Protein AF-A0A7Y6AAK0-F1 (afdb_monomer_lite)

Structure (mmCIF, N/CA/C/O backbone):
data_AF-A0A7Y6AAK0-F1
#
_entry.id   AF-A0A7Y6AAK0-F1
#
loop_
_atom_site.group_PDB
_atom_site.id
_atom_site.type_symbol
_atom_site.label_atom_id
_atom_site.label_alt_id
_atom_site.label_comp_id
_atom_site.label_asym_id
_atom_site.label_entity_id
_atom_site.label_seq_id
_atom_site.pdbx_PDB_ins_code
_atom_site.Cartn_x
_atom_site.Cartn_y
_atom_site.Cartn_z
_atom_site.occupancy
_atom_site.B_iso_or_equiv
_atom_site.auth_seq_id
_atom_site.auth_comp_id
_atom_site.auth_asym_id
_atom_site.auth_atom_id
_atom_site.pdbx_PDB_model_num
ATOM 1 N N . MET A 1 1 ? 0.014 10.478 10.403 1.00 83.31 1 MET A N 1
ATOM 2 C CA . MET A 1 1 ? -1.133 9.567 10.243 1.00 83.31 1 MET A CA 1
ATOM 3 C C . MET A 1 1 ? -0.771 8.211 10.818 1.00 83.31 1 MET A C 1
ATOM 5 O O . MET A 1 1 ? 0.244 7.640 10.431 1.00 83.31 1 MET A O 1
ATOM 9 N N . THR A 1 2 ? -1.568 7.718 11.752 1.00 96.12 2 THR A N 1
ATOM 10 C CA . THR A 1 2 ? -1.419 6.402 12.376 1.00 96.12 2 THR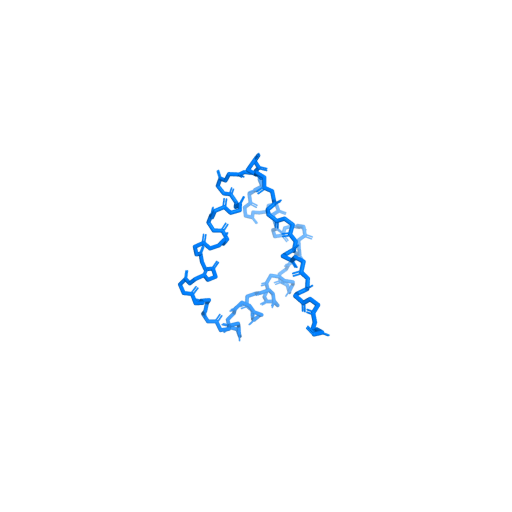 A CA 1
ATOM 11 C C . THR A 1 2 ? -2.087 5.312 11.530 1.00 96.12 2 THR A C 1
ATOM 13 O O . THR A 1 2 ? -2.825 5.591 10.582 1.00 96.12 2 THR A O 1
ATOM 16 N N . ALA A 1 3 ? -1.834 4.041 11.856 1.00 92.25 3 ALA A N 1
ATOM 17 C CA . ALA A 1 3 ? -2.522 2.923 11.207 1.00 92.25 3 ALA A CA 1
ATOM 18 C C . ALA A 1 3 ? -4.040 2.944 11.458 1.00 92.25 3 ALA A C 1
ATOM 20 O O . ALA A 1 3 ? -4.809 2.663 10.542 1.00 92.25 3 ALA A O 1
ATOM 21 N N . ALA A 1 4 ? -4.457 3.333 12.667 1.00 95.62 4 ALA A N 1
ATOM 22 C CA . ALA A 1 4 ? -5.863 3.447 13.039 1.00 95.62 4 ALA A CA 1
ATOM 23 C C . ALA A 1 4 ? -6.569 4.570 12.264 1.00 95.62 4 ALA A C 1
ATOM 25 O O . ALA A 1 4 ? -7.630 4.339 11.698 1.00 95.62 4 ALA A O 1
ATOM 26 N N . GLU A 1 5 ? -5.949 5.750 12.156 1.00 97.38 5 GLU A N 1
ATOM 27 C CA . GLU A 1 5 ? -6.490 6.876 11.375 1.00 97.38 5 GLU A CA 1
ATOM 28 C C . GLU A 1 5 ? -6.645 6.518 9.894 1.00 97.38 5 GLU A C 1
ATOM 30 O O . GLU A 1 5 ? -7.670 6.809 9.285 1.00 97.38 5 GLU A O 1
ATOM 35 N N . ARG A 1 6 ? -5.656 5.826 9.316 1.00 95.62 6 ARG A N 1
ATOM 36 C CA . ARG A 1 6 ? -5.727 5.365 7.925 1.00 95.62 6 ARG A CA 1
ATOM 37 C C . ARG A 1 6 ? -6.851 4.351 7.713 1.00 95.62 6 ARG A C 1
ATOM 39 O O . ARG A 1 6 ? -7.545 4.426 6.706 1.00 95.62 6 ARG A O 1
ATOM 46 N N . ARG A 1 7 ? -7.032 3.411 8.647 1.00 95.69 7 ARG A N 1
ATOM 47 C CA . ARG A 1 7 ? -8.112 2.416 8.579 1.00 95.69 7 ARG A CA 1
ATOM 48 C C . ARG A 1 7 ? -9.485 3.059 8.744 1.00 95.69 7 ARG A C 1
ATOM 50 O O . ARG A 1 7 ? -10.386 2.712 7.996 1.00 95.69 7 ARG A O 1
ATOM 57 N N . ALA A 1 8 ? -9.618 4.037 9.639 1.00 97.25 8 ALA A N 1
ATOM 58 C CA . ALA A 1 8 ? -10.843 4.818 9.789 1.00 97.25 8 ALA A CA 1
ATOM 59 C C . ALA A 1 8 ? -11.182 5.634 8.527 1.00 97.25 8 ALA A C 1
ATOM 61 O O . ALA A 1 8 ? -12.352 5.766 8.187 1.00 97.25 8 ALA A O 1
ATOM 62 N N . LEU A 1 9 ? -10.170 6.159 7.828 1.00 97.50 9 LEU A N 1
ATOM 63 C CA . LEU A 1 9 ? -10.353 6.942 6.604 1.00 97.50 9 LEU A CA 1
ATOM 64 C C . LEU A 1 9 ? -10.725 6.083 5.389 1.00 97.50 9 LEU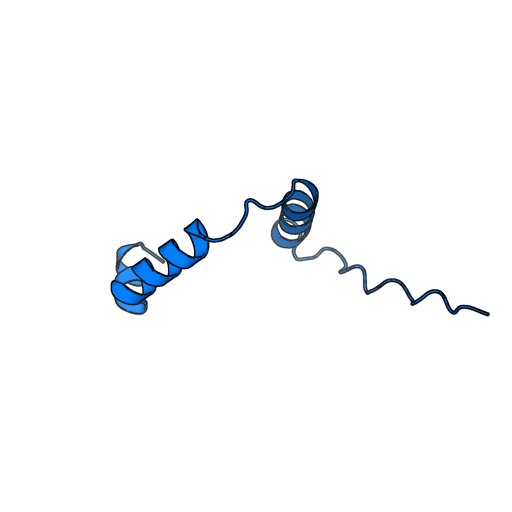 A C 1
ATOM 66 O O . LEU A 1 9 ? -11.591 6.467 4.610 1.00 97.50 9 LEU A O 1
ATOM 70 N N . LEU A 1 10 ? -10.026 4.964 5.188 1.00 96.06 10 LEU A N 1
ATOM 71 C CA . LEU A 1 10 ? -10.136 4.165 3.964 1.00 96.06 10 LEU A CA 1
ATOM 72 C C . LEU A 1 10 ? -11.150 3.024 4.082 1.00 96.06 10 LEU A C 1
ATOM 74 O O . LEU A 1 10 ? -11.759 2.644 3.085 1.00 96.06 10 LEU A O 1
ATOM 78 N N . GLY A 1 11 ? -11.319 2.468 5.281 1.00 97.75 11 GLY A N 1
ATOM 79 C CA . GLY A 1 11 ? -12.058 1.231 5.492 1.00 97.75 11 GLY A CA 1
ATOM 80 C C . GLY A 1 11 ? -11.285 -0.020 5.067 1.00 97.75 11 GLY A C 1
ATOM 81 O O . GLY A 1 11 ? -10.249 0.031 4.397 1.00 97.75 11 GLY A O 1
ATOM 82 N N . ASP A 1 12 ? -11.801 -1.164 5.503 1.00 97.25 12 ASP A N 1
ATOM 83 C CA . ASP A 1 12 ? -11.126 -2.458 5.389 1.00 97.25 12 ASP A CA 1
ATOM 84 C C . ASP A 1 12 ? -11.080 -2.950 3.942 1.00 97.25 12 ASP A C 1
ATOM 86 O O . ASP A 1 12 ? -10.022 -3.376 3.477 1.00 97.25 12 ASP A O 1
ATOM 90 N N . ASP A 1 13 ? -12.191 -2.801 3.222 1.00 97.81 13 ASP A N 1
ATOM 91 C CA . ASP A 1 13 ? -12.334 -3.241 1.832 1.00 97.81 13 ASP A CA 1
ATOM 92 C C . ASP A 1 13 ? -11.395 -2.471 0.897 1.00 97.81 13 ASP A C 1
ATOM 94 O O . ASP A 1 13 ? -10.706 -3.060 0.067 1.00 97.81 13 ASP A O 1
ATOM 98 N N . THR A 1 14 ? -11.286 -1.152 1.076 1.00 98.00 14 THR A N 1
ATOM 99 C CA . THR A 1 14 ? -10.357 -0.318 0.300 1.00 98.00 14 THR A CA 1
ATOM 100 C C . THR A 1 14 ? -8.909 -0.726 0.551 1.00 98.00 14 THR A C 1
ATOM 102 O O . THR A 1 14 ? -8.110 -0.795 -0.380 1.00 98.00 14 THR A O 1
ATOM 105 N N . ILE A 1 15 ? -8.549 -1.010 1.806 1.00 97.25 15 ILE A N 1
ATOM 106 C CA . ILE A 1 15 ? -7.194 -1.457 2.149 1.00 97.25 15 ILE A CA 1
ATOM 107 C C . ILE A 1 15 ? -6.903 -2.820 1.516 1.00 97.25 15 ILE A C 1
ATOM 109 O O . ILE A 1 15 ? -5.816 -3.004 0.966 1.00 97.25 15 ILE A O 1
ATOM 113 N N . ALA A 1 16 ? -7.860 -3.750 1.560 1.00 97.75 16 ALA A N 1
ATOM 114 C CA . ALA A 1 16 ? -7.732 -5.048 0.907 1.00 97.75 16 ALA A CA 1
ATOM 115 C C . ALA A 1 16 ? -7.516 -4.886 -0.605 1.00 97.75 16 ALA A C 1
ATOM 117 O O . ALA A 1 16 ? -6.545 -5.417 -1.141 1.00 97.75 16 ALA A O 1
ATOM 118 N N . HIS A 1 17 ? -8.326 -4.053 -1.261 1.00 98.00 17 HIS A N 1
ATOM 119 C CA . HIS A 1 17 ? -8.194 -3.773 -2.688 1.00 98.00 17 HIS A CA 1
ATOM 120 C C . HIS A 1 17 ? -6.836 -3.150 -3.058 1.00 98.00 17 HIS A C 1
ATOM 122 O O . HIS A 1 17 ? -6.225 -3.525 -4.059 1.00 98.00 17 HIS A O 1
ATOM 128 N N . ILE A 1 18 ? -6.317 -2.227 -2.239 1.00 97.69 18 ILE A N 1
ATOM 129 C CA . ILE A 1 18 ? -4.977 -1.655 -2.443 1.00 97.69 18 ILE A CA 1
ATOM 130 C C . ILE A 1 18 ? -3.912 -2.751 -2.361 1.00 97.69 18 ILE A C 1
ATOM 132 O 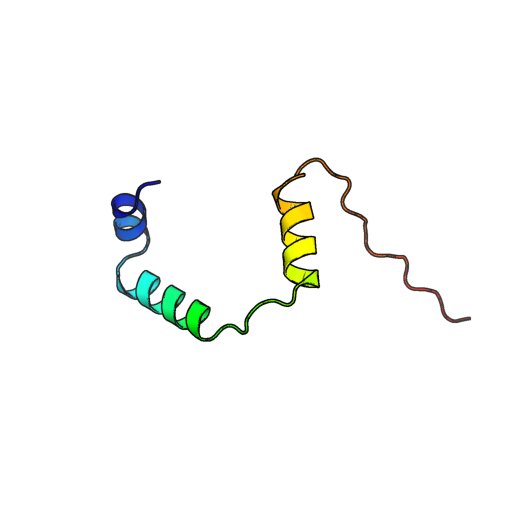O . ILE A 1 18 ? -3.016 -2.793 -3.202 1.00 97.69 18 ILE A O 1
ATOM 136 N N . HIS A 1 19 ? -3.994 -3.639 -1.368 1.00 97.50 19 HIS A N 1
ATOM 137 C CA . HIS A 1 19 ? -3.034 -4.734 -1.227 1.00 97.50 19 HIS A CA 1
ATOM 138 C C . HIS A 1 19 ? -3.088 -5.706 -2.409 1.00 97.50 19 HIS A C 1
ATOM 140 O O . HIS A 1 19 ? -2.035 -6.126 -2.880 1.00 97.50 19 HIS A O 1
ATOM 146 N N . GLU A 1 20 ? -4.278 -6.021 -2.922 1.00 98.31 20 GLU A N 1
ATOM 147 C CA . GLU A 1 20 ? -4.443 -6.830 -4.135 1.00 98.31 20 GLU A CA 1
ATOM 148 C C . GLU A 1 20 ? -3.782 -6.166 -5.346 1.00 98.31 20 GLU A C 1
ATOM 150 O O . GLU A 1 20 ? -3.010 -6.808 -6.058 1.00 98.31 20 GLU A O 1
ATOM 155 N N . CYS A 1 21 ? -4.015 -4.865 -5.545 1.00 97.94 21 CYS A N 1
ATOM 156 C CA . CYS A 1 21 ? -3.382 -4.105 -6.622 1.00 97.94 21 CYS A CA 1
ATOM 157 C C . CYS A 1 21 ? -1.852 -4.103 -6.507 1.00 97.94 21 CYS A C 1
ATOM 159 O O . CYS A 1 21 ? -1.159 -4.271 -7.508 1.00 97.94 21 CYS A O 1
ATOM 161 N N . VAL A 1 22 ? -1.319 -3.928 -5.294 1.00 97.12 22 VAL A N 1
ATOM 162 C CA . VAL A 1 22 ? 0.129 -3.941 -5.040 1.00 97.12 22 VAL A CA 1
ATOM 163 C C . VAL A 1 22 ? 0.718 -5.328 -5.288 1.00 97.12 22 VAL A C 1
ATOM 165 O O . VAL A 1 22 ? 1.763 -5.429 -5.917 1.00 97.12 22 VAL A O 1
ATOM 168 N N . ALA A 1 23 ? 0.046 -6.393 -4.849 1.00 96.88 23 ALA A N 1
ATOM 169 C CA . ALA A 1 23 ? 0.501 -7.764 -5.069 1.00 96.88 23 ALA A CA 1
ATOM 170 C C . ALA A 1 23 ? 0.471 -8.170 -6.552 1.00 96.88 23 ALA A C 1
ATOM 172 O O . ALA A 1 23 ? 1.277 -8.992 -6.982 1.00 96.88 23 ALA A O 1
ATOM 173 N N . ALA A 1 24 ? -0.456 -7.604 -7.330 1.00 97.31 24 ALA A N 1
ATOM 174 C CA . ALA A 1 24 ? -0.552 -7.829 -8.768 1.00 97.31 24 ALA A CA 1
ATOM 175 C C . ALA A 1 24 ? 0.452 -6.997 -9.586 1.00 97.31 24 ALA A C 1
ATOM 177 O O . ALA A 1 24 ? 0.670 -7.286 -10.765 1.00 97.31 24 ALA A O 1
ATOM 178 N N . ALA A 1 25 ? 1.041 -5.953 -8.998 1.00 95.75 25 ALA A N 1
ATOM 179 C CA . ALA A 1 25 ? 1.990 -5.102 -9.694 1.00 95.75 25 ALA A CA 1
ATOM 180 C C . ALA A 1 25 ? 3.333 -5.831 -9.893 1.00 95.75 25 ALA A C 1
ATOM 182 O O . ALA A 1 25 ? 3.822 -6.485 -8.97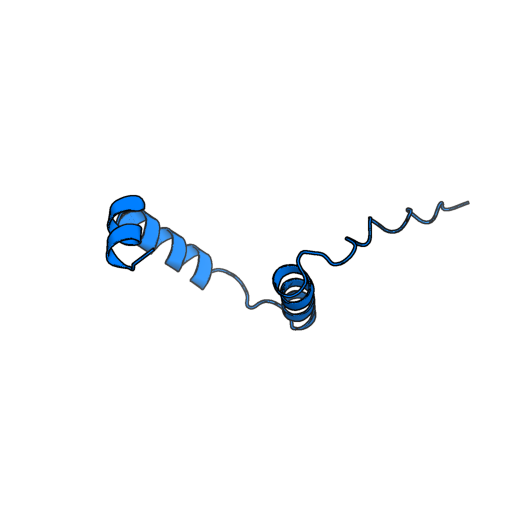2 1.00 95.75 25 ALA A O 1
ATOM 183 N N . P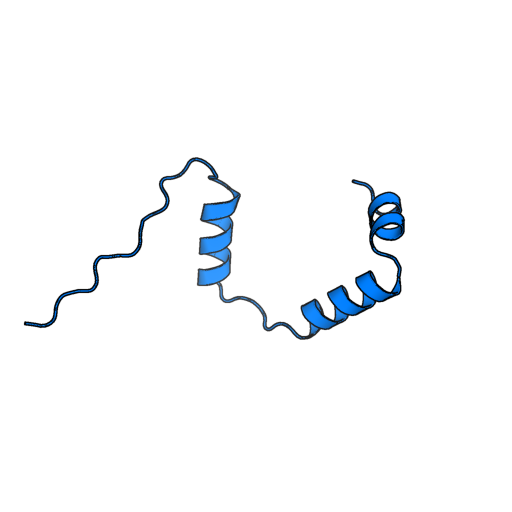RO A 1 26 ? 3.964 -5.719 -11.076 1.00 95.31 26 PRO A N 1
ATOM 184 C CA . PRO A 1 26 ? 5.305 -6.246 -11.270 1.00 95.31 26 PRO A CA 1
ATOM 185 C C . PRO A 1 26 ? 6.313 -5.472 -10.414 1.00 95.31 26 PRO A C 1
ATOM 187 O O . PRO A 1 26 ? 6.169 -4.265 -10.201 1.00 95.31 26 PRO A O 1
ATOM 190 N N . GLU A 1 27 ? 7.371 -6.158 -9.984 1.00 94.94 27 GLU A N 1
ATOM 191 C CA . GLU A 1 27 ? 8.494 -5.512 -9.307 1.00 94.94 27 GLU A CA 1
ATOM 192 C C . GLU A 1 27 ? 9.106 -4.418 -10.203 1.00 94.94 27 GLU A C 1
ATOM 194 O O . GLU A 1 27 ? 9.361 -4.660 -11.392 1.00 94.94 27 GLU A O 1
ATOM 199 N N . PRO A 1 28 ? 9.348 -3.206 -9.673 1.00 94.00 28 PRO A N 1
ATOM 200 C CA . PRO A 1 28 ? 9.940 -2.132 -10.449 1.00 94.00 28 PRO A CA 1
ATOM 201 C C . PRO A 1 28 ? 11.389 -2.464 -10.813 1.00 94.00 28 PRO A C 1
ATOM 203 O O . PRO A 1 28 ? 12.149 -3.034 -10.029 1.00 94.00 28 PRO A O 1
ATOM 206 N N . THR A 1 29 ? 11.803 -2.053 -12.010 1.00 96.75 29 THR A N 1
ATOM 207 C CA . THR A 1 29 ? 13.194 -2.219 -12.438 1.00 96.75 29 THR A CA 1
ATOM 208 C C . THR A 1 29 ? 14.135 -1.326 -11.615 1.00 96.75 29 THR A C 1
ATOM 210 O O . THR A 1 29 ? 13.709 -0.277 -11.112 1.00 96.75 29 THR A O 1
ATOM 213 N N . PRO A 1 30 ? 15.434 -1.670 -11.510 1.00 96.62 30 PRO A N 1
ATOM 214 C CA . PRO A 1 30 ? 16.409 -0.842 -10.796 1.00 96.62 30 PRO A CA 1
ATOM 215 C C . PRO A 1 30 ? 16.449 0.622 -11.267 1.00 96.62 30 PRO A C 1
ATOM 217 O O . PRO A 1 30 ? 16.531 1.528 -10.438 1.00 96.62 30 PRO A O 1
ATOM 220 N N . ASP A 1 31 ? 16.312 0.868 -12.574 1.00 95.12 31 ASP A N 1
ATOM 221 C CA . ASP A 1 31 ? 16.327 2.220 -13.152 1.00 95.12 31 ASP A CA 1
ATOM 222 C C . ASP A 1 31 ? 15.115 3.061 -12.726 1.00 95.12 31 ASP A C 1
ATOM 224 O O . ASP A 1 31 ? 15.225 4.269 -12.478 1.00 95.12 31 ASP A O 1
ATOM 228 N N . VAL A 1 32 ? 13.946 2.420 -12.608 1.00 94.94 32 VAL A N 1
ATOM 229 C CA . VAL A 1 32 ? 12.726 3.060 -12.102 1.00 94.94 32 VAL A CA 1
ATOM 230 C C . VAL A 1 32 ? 12.895 3.402 -10.626 1.00 94.94 32 VAL A C 1
ATOM 232 O O . VAL A 1 32 ? 12.601 4.529 -10.225 1.00 94.94 32 VAL A O 1
ATOM 235 N N . VAL A 1 33 ? 13.425 2.473 -9.824 1.00 95.25 33 VAL A N 1
ATOM 236 C CA . VAL A 1 33 ? 13.690 2.704 -8.396 1.00 95.25 33 VAL A CA 1
ATOM 237 C C . VAL A 1 33 ? 14.651 3.877 -8.198 1.00 95.25 33 VAL A C 1
ATOM 239 O O . VAL A 1 33 ? 14.387 4.750 -7.370 1.00 95.25 33 VAL A O 1
ATOM 242 N N . GLU A 1 34 ? 15.731 3.949 -8.976 1.00 92.94 34 GLU A N 1
ATOM 243 C CA . GLU A 1 34 ? 16.705 5.038 -8.869 1.00 92.94 34 GLU A CA 1
ATOM 244 C C . GLU A 1 34 ? 16.117 6.387 -9.309 1.00 92.94 34 GLU A C 1
ATOM 246 O O . GLU A 1 34 ? 16.322 7.413 -8.654 1.00 92.94 34 GLU A O 1
ATOM 251 N N . SER A 1 35 ? 15.298 6.392 -10.363 1.00 90.81 35 SER A N 1
ATOM 252 C CA . SER A 1 35 ? 14.584 7.594 -10.805 1.00 90.81 35 SER A CA 1
ATOM 253 C C . SER A 1 35 ? 13.627 8.116 -9.731 1.00 90.81 35 SER A C 1
ATOM 255 O O . SER A 1 35 ? 13.639 9.312 -9.424 1.00 90.81 35 SER A O 1
ATOM 257 N N . LEU A 1 36 ? 12.840 7.227 -9.115 1.00 91.31 36 LEU A N 1
ATOM 258 C CA . LEU A 1 36 ? 11.936 7.575 -8.017 1.00 91.31 36 LEU A CA 1
ATOM 259 C C . LEU A 1 36 ? 12.708 8.073 -6.795 1.00 91.31 36 LEU A C 1
ATOM 261 O O . LEU A 1 36 ? 12.333 9.092 -6.213 1.00 91.31 36 LEU A O 1
ATOM 265 N N . ARG A 1 37 ? 13.820 7.419 -6.437 1.00 91.06 37 ARG A N 1
ATOM 266 C CA . ARG A 1 37 ? 14.692 7.860 -5.342 1.00 91.06 37 ARG A CA 1
ATOM 267 C C . ARG A 1 37 ? 15.174 9.287 -5.575 1.00 91.06 37 ARG A C 1
ATOM 269 O O . ARG A 1 37 ? 15.056 10.113 -4.671 1.00 91.06 37 ARG A O 1
ATOM 276 N N . ARG A 1 38 ? 15.664 9.610 -6.773 1.00 87.06 38 ARG A N 1
ATOM 277 C CA . ARG A 1 38 ? 16.134 10.962 -7.105 1.00 87.06 38 ARG A CA 1
ATOM 278 C C . ARG A 1 38 ? 15.025 12.007 -6.959 1.00 87.06 38 ARG A C 1
ATOM 280 O O . ARG A 1 38 ? 15.262 13.038 -6.334 1.00 87.06 38 ARG A O 1
ATOM 287 N N . ILE A 1 39 ? 13.833 11.727 -7.493 1.00 87.00 39 ILE A N 1
ATOM 288 C CA . ILE A 1 39 ? 12.673 12.635 -7.439 1.00 87.00 39 ILE A CA 1
ATOM 289 C C . ILE A 1 39 ? 12.243 12.889 -5.991 1.00 87.00 39 ILE A C 1
ATOM 291 O O . ILE A 1 39 ? 12.107 14.036 -5.572 1.00 87.00 39 ILE A O 1
ATOM 295 N N . LEU A 1 40 ? 12.046 11.820 -5.219 1.00 86.19 40 LEU A N 1
ATOM 296 C CA . LEU A 1 40 ? 11.458 11.902 -3.882 1.00 86.19 40 LEU A CA 1
ATOM 297 C C . LEU A 1 40 ? 12.453 12.384 -2.815 1.00 86.19 40 LEU A C 1
ATOM 299 O O . LEU A 1 40 ? 12.034 12.919 -1.793 1.00 86.19 40 LEU A O 1
ATOM 303 N N . THR A 1 41 ? 13.762 12.233 -3.050 1.00 85.00 41 THR A N 1
ATOM 304 C CA . THR A 1 41 ? 14.814 12.633 -2.093 1.00 85.00 41 THR A CA 1
ATOM 305 C C . THR A 1 41 ? 15.336 14.054 -2.339 1.00 85.00 41 THR A C 1
ATOM 307 O O . THR A 1 41 ? 15.867 14.676 -1.423 1.00 85.00 41 THR A O 1
ATOM 310 N N . HIS A 1 42 ? 15.172 14.601 -3.550 1.00 74.81 42 HIS A N 1
ATOM 311 C CA . HIS A 1 42 ? 15.578 15.969 -3.901 1.00 74.81 42 HIS A CA 1
ATOM 312 C C . HIS A 1 42 ? 14.408 16.760 -4.512 1.00 74.81 42 HIS A C 1
ATOM 314 O O . HIS A 1 42 ? 14.464 17.127 -5.687 1.00 74.81 42 HIS A O 1
ATOM 320 N N . PRO A 1 43 ? 13.357 17.082 -3.732 1.00 63.94 43 PRO A N 1
ATOM 321 C CA . PRO A 1 43 ? 12.147 17.726 -4.255 1.00 63.94 43 PRO A CA 1
ATOM 322 C C . PRO A 1 43 ? 12.381 19.130 -4.847 1.00 63.94 43 PRO A C 1
ATOM 324 O O . PRO A 1 43 ? 11.541 19.625 -5.590 1.00 63.94 43 PRO A O 1
ATOM 327 N N . ALA A 1 44 ? 13.522 19.769 -4.553 1.00 63.12 44 ALA A N 1
ATOM 328 C CA . ALA A 1 44 ? 13.929 21.060 -5.121 1.00 63.12 44 ALA A CA 1
ATOM 329 C C . ALA A 1 44 ? 14.861 20.947 -6.352 1.00 63.12 44 ALA A C 1
ATOM 331 O O . ALA A 1 44 ? 15.309 21.964 -6.885 1.00 63.12 44 ALA A O 1
ATOM 332 N N . GLY A 1 45 ? 15.201 19.733 -6.799 1.00 59.22 45 GLY A N 1
ATOM 333 C CA . GLY A 1 45 ? 16.033 19.518 -7.983 1.00 59.22 45 GLY A CA 1
ATOM 334 C C . GLY A 1 45 ? 15.282 19.885 -9.263 1.00 59.22 45 GLY A C 1
ATOM 335 O O . GLY A 1 45 ? 14.111 19.544 -9.413 1.00 59.22 45 GLY A O 1
ATOM 336 N N . ARG A 1 46 ? 15.948 20.582 -10.197 1.00 58.78 46 ARG A N 1
ATOM 337 C CA . ARG A 1 46 ? 15.382 20.923 -11.515 1.00 58.78 46 ARG A CA 1
ATOM 338 C C . ARG A 1 46 ? 14.766 19.676 -12.151 1.00 58.78 46 ARG A C 1
ATOM 340 O O . ARG A 1 46 ? 15.480 18.717 -12.438 1.00 58.78 46 ARG A O 1
ATOM 347 N N . ILE A 1 47 ? 13.463 19.724 -12.413 1.00 61.66 47 ILE A N 1
ATOM 348 C CA . ILE A 1 47 ? 12.815 18.772 -13.310 1.00 61.66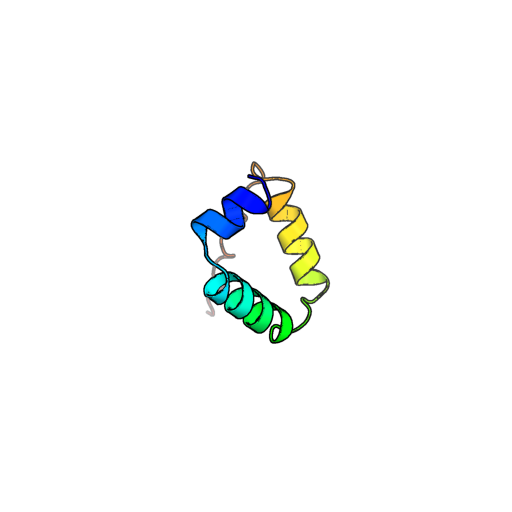 47 ILE A CA 1
ATOM 349 C C . ILE A 1 47 ? 13.476 18.977 -14.673 1.00 61.66 47 ILE A C 1
ATOM 351 O O . ILE A 1 47 ? 13.346 20.044 -15.274 1.00 61.66 47 ILE A O 1
ATOM 355 N N . ALA A 1 48 ? 14.241 17.987 -15.133 1.00 60.66 48 ALA A N 1
ATOM 356 C CA . ALA A 1 48 ? 14.660 17.946 -16.522 1.00 60.66 48 ALA A CA 1
ATOM 357 C C . ALA A 1 48 ? 13.374 17.841 -17.350 1.00 60.66 48 ALA A C 1
ATOM 359 O O . ALA A 1 48 ? 12.680 16.825 -17.296 1.00 60.66 48 ALA A O 1
ATOM 360 N N . GLY A 1 49 ? 13.010 18.936 -18.022 1.00 61.25 49 GLY A N 1
ATOM 361 C CA . GLY A 1 49 ? 11.909 18.940 -18.976 1.00 61.25 49 GLY A CA 1
ATOM 362 C C . GLY A 1 49 ? 12.148 17.890 -20.065 1.00 61.25 49 GLY A C 1
ATOM 363 O O . GLY A 1 49 ? 13.290 17.452 -20.246 1.00 61.25 49 GLY A O 1
ATOM 364 N N . PRO A 1 50 ? 11.092 17.459 -20.772 1.00 57.31 50 PRO A N 1
ATOM 365 C CA . PRO A 1 50 ? 11.242 16.490 -21.848 1.00 57.31 50 PRO A CA 1
ATOM 366 C C . PRO A 1 50 ? 12.316 16.977 -22.825 1.00 57.31 50 PRO A C 1
ATOM 368 O O . PRO A 1 50 ? 12.324 18.149 -23.210 1.00 57.31 50 PRO A O 1
ATOM 371 N N . ALA A 1 51 ? 13.243 16.084 -23.184 1.00 62.50 51 ALA A N 1
ATOM 372 C CA . ALA A 1 51 ? 14.211 16.360 -24.236 1.00 62.50 51 ALA A CA 1
ATOM 373 C C . ALA A 1 51 ? 13.442 16.803 -25.494 1.00 62.50 51 ALA A C 1
ATOM 375 O O . ALA A 1 51 ? 12.406 16.196 -25.792 1.00 62.50 51 ALA A O 1
ATOM 376 N N . PRO A 1 52 ? 13.886 17.857 -26.208 1.00 51.94 52 PRO A N 1
ATOM 377 C CA . PRO A 1 52 ? 13.227 18.250 -27.443 1.00 51.94 52 PRO A CA 1
ATOM 378 C C . PRO A 1 52 ? 13.213 17.040 -28.373 1.00 51.94 52 PRO A C 1
ATOM 380 O O . PRO A 1 52 ? 14.236 16.368 -28.527 1.00 51.94 52 PRO A O 1
ATOM 383 N N . ALA A 1 53 ? 12.041 16.740 -28.939 1.00 57.81 53 ALA A N 1
ATOM 384 C CA . ALA A 1 53 ? 11.929 15.749 -29.995 1.00 57.81 53 ALA A CA 1
ATOM 385 C C . ALA A 1 53 ? 12.962 16.124 -31.059 1.00 57.81 53 ALA A C 1
ATOM 387 O O . ALA A 1 53 ? 12.928 17.238 -31.581 1.00 57.81 53 ALA A O 1
ATOM 388 N N . ALA A 1 54 ? 13.932 15.238 -31.283 1.00 58.44 54 ALA A N 1
ATOM 389 C CA . ALA A 1 54 ? 14.893 15.410 -32.352 1.00 58.44 54 ALA A CA 1
ATOM 390 C C . ALA A 1 54 ? 14.087 15.482 -33.649 1.00 58.44 54 ALA A C 1
ATOM 392 O O . ALA A 1 54 ? 13.481 14.488 -34.055 1.00 58.44 54 ALA A O 1
ATOM 393 N N . ASP A 1 55 ? 14.011 16.681 -34.219 1.00 49.25 55 ASP A N 1
ATOM 394 C CA . ASP A 1 55 ? 13.363 16.906 -35.498 1.00 49.25 55 ASP A CA 1
ATOM 395 C C . ASP A 1 55 ? 14.112 16.064 -36.531 1.00 49.25 55 ASP A C 1
ATOM 397 O O . ASP A 1 55 ? 15.324 16.203 -36.717 1.00 49.25 55 ASP A O 1
ATOM 401 N N . ALA A 1 56 ? 13.391 15.129 -37.139 1.00 53.06 56 ALA A N 1
ATOM 402 C CA . ALA A 1 56 ? 13.868 14.386 -38.284 1.00 53.06 56 ALA A CA 1
ATOM 403 C C . ALA A 1 56 ? 13.739 15.297 -39.510 1.00 53.06 56 ALA A C 1
ATOM 405 O O . ALA A 1 56 ? 12.630 15.513 -40.001 1.00 53.06 56 ALA A O 1
ATOM 406 N N . ALA A 1 57 ? 14.870 15.813 -39.991 1.00 46.25 57 ALA A N 1
ATOM 407 C CA . ALA A 1 57 ? 15.026 16.401 -41.319 1.00 46.25 57 ALA A CA 1
ATOM 408 C C . ALA A 1 57 ? 16.431 16.107 -41.856 1.00 46.25 57 ALA A C 1
ATOM 410 O O . ALA A 1 57 ? 17.410 16.358 -41.115 1.00 46.25 57 ALA A O 1
#

Foldseek 3Di:
DDPVVVCVVQPDVSVVVVVVVVVPDDDDDPVVVVVVCCCVVCVPDDDPDPDPDPDDD

Radius of gyration: 18.41 Å; chains: 1; bounding box: 29×29×54 Å

pLDDT: mean 84.62, std 16.85, range [46.25, 98.31]

Sequence (57 aa):
MTAAERRALLGDDTIAHIHECVAAAPEPTPDVVESLRRILTHPAGRIAGPAPAADAA

Secondary structure (DSSP, 8-state):
--HHHHHHHH-HHHHHHHHHHHHHSPPPPHHHHHHHHHHHH-TTS---PPPPP----